Protein AF-A0A0G1FGT7-F1 (afdb_monomer_lite)

Structure (mmCIF, N/CA/C/O backbone):
data_AF-A0A0G1FGT7-F1
#
_entry.id   AF-A0A0G1FGT7-F1
#
loop_
_atom_site.group_PDB
_atom_site.id
_atom_site.type_symbol
_atom_site.label_atom_id
_atom_site.label_alt_id
_atom_site.label_comp_id
_atom_site.label_asym_id
_atom_site.label_entity_id
_atom_site.label_seq_id
_atom_site.pdbx_PDB_ins_code
_atom_site.Cartn_x
_atom_site.Cartn_y
_atom_site.Cartn_z
_atom_site.occupancy
_atom_site.B_iso_or_equiv
_atom_site.auth_seq_id
_atom_site.auth_comp_id
_atom_site.auth_asym_id
_atom_site.auth_atom_id
_atom_site.pdbx_PDB_model_num
ATOM 1 N N . MET A 1 1 ? -38.365 -1.682 56.912 1.00 86.19 1 MET A N 1
ATOM 2 C CA . MET A 1 1 ? -37.722 -0.654 56.055 1.00 86.19 1 MET A CA 1
ATOM 3 C C . MET A 1 1 ? -36.219 -0.851 56.118 1.00 86.19 1 MET A C 1
ATOM 5 O O . MET A 1 1 ? -35.728 -1.116 57.205 1.00 86.19 1 MET A O 1
ATOM 9 N N . LEU A 1 2 ? -35.506 -0.720 54.997 1.00 87.44 2 LEU A N 1
ATOM 10 C CA . LEU A 1 2 ? -34.038 -0.782 54.981 1.00 87.44 2 LEU A CA 1
ATOM 11 C C . LEU A 1 2 ? -33.426 0.443 55.668 1.00 87.44 2 LEU A C 1
ATOM 13 O O . LEU A 1 2 ? -33.824 1.585 55.397 1.00 87.44 2 LEU A O 1
ATOM 17 N N . THR A 1 3 ? -32.420 0.213 56.508 1.00 96.88 3 THR A N 1
ATOM 18 C CA . THR A 1 3 ? -31.651 1.280 57.146 1.00 96.88 3 THR A CA 1
ATOM 19 C C . THR A 1 3 ? -30.732 1.976 56.136 1.00 96.88 3 THR A C 1
ATOM 21 O O . THR A 1 3 ? -30.524 1.527 55.005 1.00 96.88 3 THR A O 1
ATOM 24 N N . LYS A 1 4 ? -30.168 3.127 56.524 1.00 96.81 4 LYS A N 1
ATOM 25 C CA . LYS A 1 4 ? -29.143 3.805 55.712 1.00 96.81 4 LYS A CA 1
ATOM 26 C C . LYS A 1 4 ? -27.888 2.940 55.540 1.00 96.81 4 LYS A C 1
ATOM 28 O O . LYS A 1 4 ? -27.250 3.038 54.495 1.00 96.81 4 LYS A O 1
ATOM 33 N N . ASN A 1 5 ? -27.553 2.120 56.536 1.00 96.44 5 ASN A N 1
ATOM 34 C CA . ASN A 1 5 ? -26.370 1.265 56.507 1.00 96.44 5 ASN A CA 1
ATOM 35 C C . ASN A 1 5 ? -26.583 0.077 55.569 1.00 96.44 5 ASN A C 1
ATOM 37 O O . ASN A 1 5 ? -25.717 -0.170 54.737 1.00 96.44 5 ASN A O 1
ATOM 41 N N . ASP A 1 6 ? -27.768 -0.539 55.592 1.00 96.94 6 ASP A N 1
ATOM 42 C CA . ASP A 1 6 ? -28.112 -1.641 54.681 1.00 96.94 6 ASP A CA 1
ATOM 43 C C . ASP A 1 6 ? -27.976 -1.201 53.215 1.00 96.94 6 ASP A C 1
ATOM 45 O O . ASP A 1 6 ? -27.410 -1.910 52.389 1.00 96.94 6 ASP A O 1
ATOM 49 N N . ARG A 1 7 ? -28.419 0.024 52.887 1.00 96.75 7 ARG A N 1
ATOM 50 C CA . ARG A 1 7 ? -28.265 0.583 51.532 1.00 96.75 7 ARG A CA 1
ATOM 51 C C . ARG A 1 7 ? -26.812 0.872 51.157 1.00 96.75 7 ARG A C 1
ATOM 53 O O . ARG A 1 7 ? -26.460 0.728 49.992 1.00 96.75 7 ARG A O 1
ATOM 60 N N . LYS A 1 8 ? -25.980 1.311 52.108 1.00 96.12 8 LYS A N 1
ATOM 61 C CA . LYS A 1 8 ? -24.548 1.544 51.859 1.00 96.12 8 LYS A CA 1
ATOM 62 C C . LYS A 1 8 ? -23.816 0.233 51.591 1.00 96.12 8 LYS A C 1
ATOM 64 O O . LYS A 1 8 ? -23.033 0.193 50.648 1.00 96.12 8 LYS A O 1
ATOM 69 N N . GLN A 1 9 ? -24.102 -0.803 52.380 1.00 96.12 9 GLN A N 1
ATOM 70 C CA . GLN A 1 9 ? -23.504 -2.122 52.196 1.00 96.12 9 GLN A CA 1
ATOM 71 C C . GLN A 1 9 ? -23.885 -2.703 50.833 1.00 96.12 9 GLN A C 1
ATOM 73 O O . GLN A 1 9 ? -23.004 -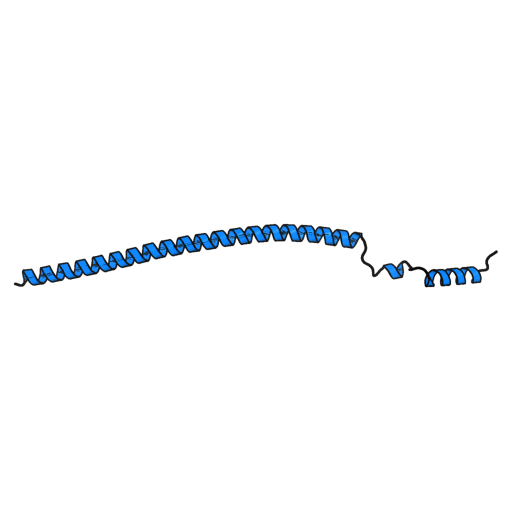3.069 50.068 1.00 96.12 9 GLN A O 1
ATOM 78 N N . LEU A 1 10 ? -25.169 -2.629 50.462 1.00 94.88 10 LEU A N 1
ATOM 79 C CA . LEU A 1 10 ? -25.634 -3.095 49.156 1.00 94.88 10 LEU A CA 1
ATOM 80 C C . LEU A 1 10 ? -24.878 -2.419 47.995 1.00 94.88 10 LEU A C 1
ATOM 82 O O . LEU A 1 10 ? -24.477 -3.080 47.047 1.00 94.88 10 LEU A O 1
ATOM 86 N N . ILE A 1 11 ? -24.646 -1.102 48.065 1.00 93.44 11 ILE A N 1
ATOM 87 C CA . ILE A 1 11 ? -23.888 -0.376 47.030 1.00 93.44 11 ILE A CA 1
ATOM 88 C C . ILE A 1 11 ? -22.422 -0.834 46.972 1.00 93.44 11 ILE A C 1
ATOM 90 O O . ILE A 1 11 ? -21.854 -0.870 45.881 1.00 93.44 11 ILE A O 1
ATOM 94 N N . ALA A 1 12 ? -21.802 -1.146 48.113 1.00 93.44 12 ALA A N 1
ATOM 95 C CA . ALA A 1 12 ? -20.433 -1.658 48.157 1.00 93.44 12 ALA A CA 1
ATOM 96 C C . ALA A 1 12 ? -20.345 -3.050 47.513 1.00 93.44 12 ALA A C 1
ATOM 98 O O . ALA A 1 12 ? -19.538 -3.238 46.606 1.00 93.44 12 ALA A O 1
ATOM 99 N N . ASP A 1 13 ? -21.248 -3.959 47.886 1.00 94.69 13 ASP A N 1
ATOM 100 C CA . ASP A 1 13 ? -21.303 -5.322 47.348 1.00 94.69 13 ASP A CA 1
ATOM 101 C C . ASP A 1 13 ? -21.544 -5.311 45.826 1.00 94.69 13 ASP A C 1
ATOM 103 O O . ASP A 1 13 ? -20.900 -6.034 45.067 1.00 94.69 13 ASP A O 1
ATOM 107 N N . PHE A 1 14 ? -22.419 -4.421 45.336 1.00 94.38 14 PHE A N 1
ATOM 108 C CA . PHE A 1 14 ? -22.644 -4.253 43.896 1.00 94.38 14 PHE A CA 1
ATOM 109 C C . PHE A 1 14 ? -21.392 -3.777 43.144 1.00 94.38 14 PHE A C 1
ATOM 111 O O . PHE A 1 14 ? -21.194 -4.185 42.002 1.00 94.38 14 PHE A O 1
ATOM 118 N N . LYS A 1 15 ? -20.555 -2.925 43.750 1.00 94.12 15 LYS A N 1
ATOM 119 C CA . LYS A 1 15 ? -19.309 -2.446 43.127 1.00 94.12 15 LYS A CA 1
ATOM 120 C C . LYS A 1 15 ? -18.206 -3.501 43.101 1.00 94.12 15 LYS A C 1
ATOM 122 O O . LYS A 1 15 ? -17.375 -3.446 42.205 1.00 94.12 15 LYS A O 1
ATOM 127 N N . GLU A 1 16 ? -18.179 -4.430 44.056 1.00 94.19 16 GLU A N 1
ATOM 128 C CA . GLU A 1 16 ? -17.233 -5.556 44.011 1.00 94.19 16 GLU A CA 1
ATOM 129 C C . GLU A 1 16 ? -17.569 -6.548 42.892 1.00 94.19 16 GLU A C 1
ATOM 131 O O . GLU A 1 16 ? -16.667 -7.128 42.292 1.00 94.19 16 GLU A O 1
ATOM 136 N N . VAL A 1 17 ? -18.857 -6.741 42.595 1.00 95.56 17 VAL A N 1
ATOM 137 C CA . VAL A 1 17 ? -19.306 -7.748 41.620 1.00 95.56 17 VAL A CA 1
ATOM 138 C C . VAL A 1 17 ? -19.434 -7.184 40.200 1.00 95.56 17 VAL A C 1
ATOM 140 O O . VAL A 1 17 ? -19.208 -7.909 39.230 1.00 95.56 17 VAL A O 1
ATOM 143 N N . PHE A 1 18 ? -19.797 -5.906 40.047 1.00 94.31 18 PHE A N 1
ATOM 144 C CA . PHE A 1 18 ? -20.051 -5.289 38.743 1.00 94.31 18 PHE A CA 1
ATOM 145 C C . PHE A 1 18 ? -19.080 -4.153 38.426 1.00 94.31 18 PHE A C 1
ATOM 147 O O . PHE A 1 18 ? -18.833 -3.274 39.248 1.00 94.31 18 PHE A O 1
ATOM 154 N N . ALA A 1 19 ? -18.629 -4.111 37.169 1.00 92.62 19 ALA A N 1
ATOM 155 C CA . ALA A 1 19 ? -17.869 -2.986 36.640 1.00 92.62 19 ALA A CA 1
ATOM 156 C C . ALA A 1 19 ? -18.692 -1.687 36.668 1.00 92.62 19 ALA A C 1
ATOM 158 O O . ALA A 1 19 ? -19.875 -1.642 36.313 1.00 92.62 19 ALA A O 1
ATOM 159 N N . THR A 1 20 ? -18.034 -0.606 37.055 1.00 92.00 20 THR A N 1
ATOM 160 C CA . THR A 1 20 ? -18.560 0.753 37.068 1.00 92.00 20 THR A CA 1
ATOM 161 C C . THR A 1 20 ? -18.296 1.458 35.736 1.00 92.00 20 THR A C 1
ATOM 163 O O . THR A 1 20 ? -17.559 0.986 34.871 1.00 92.00 20 THR A O 1
ATOM 166 N N . LYS A 1 21 ? -18.882 2.647 35.554 1.00 91.62 21 LYS A N 1
ATOM 167 C CA . LYS A 1 21 ? -18.593 3.481 34.376 1.00 91.62 21 LYS A CA 1
ATOM 168 C C . LYS A 1 21 ? -17.122 3.885 34.289 1.00 91.62 21 LYS A C 1
ATOM 170 O O . LYS A 1 21 ? -16.627 4.061 33.181 1.00 91.62 21 LYS A O 1
ATOM 175 N N . ASP A 1 22 ? -16.455 4.061 35.428 1.00 93.00 22 ASP A N 1
ATOM 176 C CA . ASP A 1 22 ? -15.050 4.462 35.460 1.00 93.00 22 ASP A CA 1
ATOM 177 C C . ASP A 1 22 ? -14.137 3.329 34.981 1.00 93.00 22 ASP A C 1
ATOM 179 O O . ASP A 1 22 ? -13.211 3.595 34.218 1.00 93.00 22 ASP A O 1
ATOM 183 N N . ASP A 1 23 ? -14.473 2.075 35.301 1.00 93.56 23 ASP A N 1
ATOM 184 C CA . ASP A 1 23 ? -13.734 0.891 34.837 1.00 93.56 23 ASP A CA 1
ATOM 185 C C . ASP A 1 23 ? -13.754 0.756 33.306 1.00 93.56 23 ASP A C 1
ATOM 187 O O . ASP A 1 23 ? -12.815 0.244 32.700 1.00 93.56 23 ASP A O 1
ATOM 191 N N . LEU A 1 24 ? -14.809 1.261 32.658 1.00 95.25 24 LEU A N 1
ATOM 192 C CA . LEU A 1 24 ? -14.988 1.177 31.208 1.00 95.25 24 LEU A CA 1
ATOM 193 C C . LEU A 1 24 ? -14.297 2.305 30.426 1.00 95.25 24 LEU A C 1
ATOM 195 O O . LEU A 1 24 ? -14.160 2.186 29.210 1.00 95.25 24 LEU A O 1
ATOM 199 N N . LYS A 1 25 ? -13.846 3.388 31.078 1.00 93.38 25 LYS A N 1
ATOM 200 C CA . LYS A 1 25 ? -13.276 4.569 30.391 1.00 93.38 25 LYS A CA 1
ATOM 201 C C . LYS A 1 25 ? -12.017 4.266 29.580 1.00 93.38 25 LYS A C 1
ATOM 203 O O . LYS A 1 25 ? -11.764 4.939 28.588 1.00 93.38 25 LYS A O 1
ATOM 208 N N . ASN A 1 26 ? -11.244 3.269 30.001 1.00 94.75 26 ASN A N 1
ATOM 209 C CA . ASN A 1 26 ? -9.988 2.898 29.349 1.00 94.75 26 ASN A CA 1
ATOM 210 C C . ASN A 1 26 ? -10.186 1.933 28.169 1.00 94.75 26 ASN A C 1
ATOM 212 O O . ASN A 1 26 ? -9.218 1.587 27.495 1.00 94.75 26 ASN A O 1
ATOM 216 N N . PHE A 1 27 ? -11.417 1.478 27.919 1.00 95.44 27 PHE A N 1
ATOM 217 C CA . PHE A 1 27 ? -11.714 0.566 26.824 1.00 95.44 27 PHE A CA 1
ATOM 218 C C . PHE A 1 27 ? -12.126 1.323 25.567 1.00 95.44 27 PHE A C 1
ATOM 220 O O . PHE A 1 27 ? -12.922 2.260 25.597 1.00 95.44 27 PHE A O 1
ATOM 227 N N . THR A 1 28 ? -11.624 0.846 24.435 1.00 94.06 28 THR A N 1
ATOM 228 C CA . THR A 1 28 ? -12.059 1.287 23.113 1.00 94.06 28 THR A CA 1
ATOM 229 C C . THR A 1 28 ? -13.535 0.958 22.892 1.00 94.06 28 THR A C 1
ATOM 231 O O . THR A 1 28 ? -14.014 -0.131 23.218 1.00 94.06 28 THR A O 1
ATOM 234 N N . THR A 1 29 ? -14.264 1.891 22.289 1.00 96.00 29 THR A N 1
ATOM 235 C CA . THR A 1 29 ? -15.683 1.738 21.983 1.00 96.00 29 THR A CA 1
ATOM 236 C C . THR A 1 29 ? -15.906 1.142 20.593 1.00 96.00 29 THR A C 1
ATOM 238 O O . THR A 1 29 ? -15.034 1.125 19.722 1.00 96.00 29 THR A O 1
ATOM 241 N N . LYS A 1 30 ? -17.139 0.701 20.324 1.00 96.88 30 LYS A N 1
ATOM 242 C CA . LYS A 1 30 ? -17.545 0.291 18.969 1.00 96.88 30 LYS A CA 1
ATOM 243 C C . LYS A 1 30 ? -17.433 1.432 17.949 1.00 96.88 30 LYS A C 1
ATOM 245 O O . LYS A 1 30 ? -17.242 1.155 16.767 1.00 96.88 30 LYS A O 1
ATOM 250 N N . GLY A 1 31 ? -17.584 2.684 18.392 1.00 97.56 31 GLY A N 1
ATOM 251 C CA . GLY A 1 31 ? -17.440 3.866 17.542 1.00 97.56 31 GLY A CA 1
ATOM 252 C C . GLY A 1 31 ? -16.004 4.023 17.056 1.00 97.56 31 GLY A C 1
ATOM 253 O O . GLY A 1 31 ? -15.780 4.109 15.853 1.00 97.56 31 GLY A O 1
ATOM 254 N N . ASP A 1 32 ? -15.044 3.924 17.973 1.00 96.81 32 ASP A N 1
ATOM 255 C CA . ASP A 1 32 ? -13.614 4.018 17.660 1.00 96.81 32 ASP A CA 1
ATOM 256 C C . ASP A 1 32 ? -13.191 2.940 16.651 1.00 96.81 32 ASP A C 1
ATOM 258 O O . ASP A 1 32 ? -12.529 3.226 15.654 1.00 96.81 32 ASP A O 1
ATOM 262 N N . LEU A 1 33 ? -13.656 1.699 16.845 1.00 98.00 33 LEU A N 1
ATOM 263 C CA . LEU A 1 33 ? -13.381 0.598 15.915 1.00 98.00 33 LEU A CA 1
ATOM 264 C C . LEU A 1 33 ? -14.014 0.808 14.532 1.00 98.00 33 LEU A C 1
ATOM 266 O O . LEU A 1 33 ? -13.471 0.337 13.532 1.00 98.00 33 LEU A O 1
ATOM 270 N N . LYS A 1 34 ? -15.161 1.494 14.452 1.00 98.06 34 LYS A N 1
ATOM 271 C CA . LYS A 1 34 ? -15.788 1.836 13.170 1.00 98.06 34 LYS A CA 1
ATOM 272 C C . LYS A 1 34 ? -14.940 2.854 12.412 1.00 98.06 34 LYS A C 1
ATOM 274 O O . LYS A 1 34 ? -14.693 2.635 11.231 1.00 98.06 34 LYS A O 1
ATOM 279 N N . THR A 1 35 ? -14.453 3.889 13.094 1.00 98.12 35 THR A N 1
ATOM 280 C CA . THR A 1 35 ? -13.549 4.887 12.508 1.00 98.12 35 THR A CA 1
ATOM 281 C C . THR A 1 35 ? -12.273 4.229 11.992 1.00 98.12 35 THR A C 1
ATOM 283 O O . THR A 1 35 ? -11.981 4.340 10.807 1.00 98.12 35 THR A O 1
ATOM 286 N N . ILE A 1 36 ? -11.601 3.413 12.817 1.00 98.31 36 ILE A N 1
ATOM 287 C CA . ILE A 1 36 ? -10.400 2.665 12.398 1.00 98.31 36 ILE A CA 1
ATOM 288 C C . ILE A 1 36 ? -10.693 1.798 11.167 1.00 98.31 36 ILE A C 1
ATOM 290 O O . ILE A 1 36 ? -9.898 1.733 10.233 1.00 98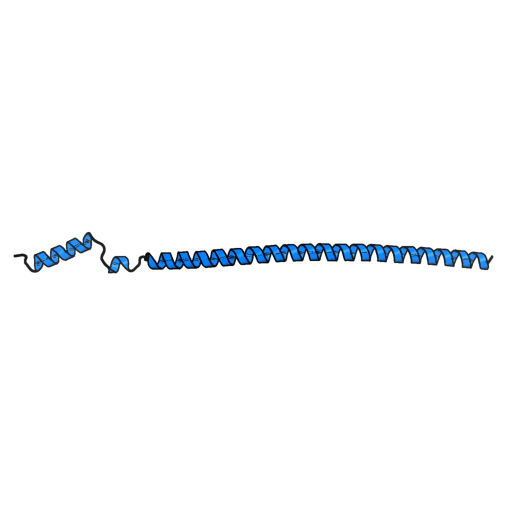.31 36 ILE A O 1
ATOM 294 N N . LYS A 1 37 ? -11.845 1.119 11.133 1.00 98.25 37 LYS A N 1
ATOM 295 C CA . LYS A 1 37 ? -12.237 0.293 9.985 1.00 98.25 37 LYS A CA 1
ATOM 296 C C . LYS A 1 37 ? -12.424 1.118 8.713 1.00 98.25 37 LYS A C 1
ATOM 298 O O . LYS A 1 37 ? -12.095 0.625 7.634 1.00 98.25 37 LYS A O 1
ATOM 303 N N . ASP A 1 38 ? -12.998 2.309 8.816 1.00 98.38 38 ASP A N 1
ATOM 304 C CA . ASP A 1 38 ? -13.221 3.178 7.666 1.00 98.38 38 ASP A CA 1
ATOM 305 C C . ASP A 1 38 ? -11.900 3.796 7.176 1.00 98.38 38 ASP A C 1
ATOM 307 O O . ASP A 1 38 ? -11.627 3.724 5.976 1.00 98.38 38 ASP A O 1
ATOM 311 N N . ASP A 1 39 ? -11.012 4.218 8.079 1.00 98.56 39 ASP A N 1
ATOM 312 C CA . ASP A 1 39 ? -9.649 4.660 7.742 1.00 98.56 39 ASP A CA 1
ATOM 313 C C . ASP A 1 39 ? -8.853 3.551 7.036 1.00 98.56 39 ASP A C 1
ATOM 315 O O . ASP A 1 39 ? -8.230 3.774 5.997 1.00 98.56 39 ASP A O 1
ATOM 319 N N . LEU A 1 40 ? -8.938 2.308 7.525 1.00 98.75 40 LEU A N 1
ATOM 320 C CA . LEU A 1 40 ? -8.285 1.158 6.890 1.00 98.75 40 LEU A CA 1
ATOM 321 C C . LEU A 1 40 ? -8.812 0.872 5.476 1.00 98.75 40 LEU A C 1
ATOM 323 O O . LEU A 1 40 ? -8.053 0.399 4.626 1.00 98.75 40 LEU A O 1
ATOM 327 N N . LYS A 1 41 ? -10.092 1.144 5.187 1.00 98.56 41 LYS A N 1
ATOM 328 C CA . LYS A 1 41 ? -10.620 1.025 3.815 1.00 98.56 41 LYS A CA 1
ATOM 329 C C . LYS A 1 41 ? -10.035 2.096 2.904 1.00 98.56 41 LYS A C 1
ATOM 331 O O . LYS A 1 41 ? -9.704 1.776 1.766 1.00 98.56 41 LYS A O 1
ATOM 336 N N . ILE A 1 42 ? -9.913 3.330 3.393 1.00 98.56 42 ILE A N 1
ATOM 337 C CA . ILE A 1 42 ? -9.314 4.438 2.639 1.00 98.56 42 ILE A CA 1
ATOM 338 C C . ILE A 1 42 ? -7.861 4.092 2.307 1.00 98.56 42 ILE A C 1
ATOM 340 O O . ILE A 1 42 ? -7.511 4.024 1.132 1.00 98.56 42 ILE A O 1
ATOM 344 N N . ILE A 1 43 ? -7.069 3.706 3.313 1.00 98.75 43 ILE A N 1
ATOM 345 C CA . ILE A 1 43 ? -5.667 3.295 3.132 1.00 98.75 43 ILE A CA 1
ATOM 346 C C . ILE A 1 43 ? -5.547 2.150 2.118 1.00 98.75 43 ILE A C 1
ATOM 348 O O . ILE A 1 43 ? -4.655 2.148 1.271 1.00 98.75 43 ILE A O 1
ATOM 352 N N . LYS A 1 44 ? -6.453 1.166 2.164 1.00 98.69 44 LYS A N 1
ATOM 353 C CA . LYS A 1 44 ? -6.462 0.056 1.200 1.00 98.69 44 LYS A CA 1
ATOM 354 C C . LYS A 1 44 ? -6.717 0.531 -0.235 1.00 98.69 44 LYS A C 1
ATOM 356 O O . LYS A 1 44 ? -6.110 -0.002 -1.169 1.00 98.69 44 LYS A O 1
ATOM 361 N N . ASN A 1 45 ? -7.617 1.493 -0.419 1.00 98.62 45 ASN A N 1
ATOM 362 C CA . ASN A 1 45 ? -7.911 2.062 -1.731 1.00 98.62 45 ASN A CA 1
ATOM 363 C C . ASN A 1 45 ? -6.712 2.858 -2.257 1.00 98.62 45 ASN A C 1
ATOM 365 O O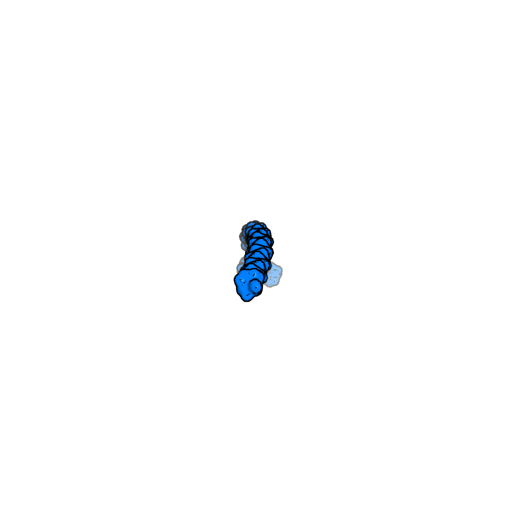 . ASN A 1 45 ? -6.272 2.599 -3.376 1.00 98.62 45 ASN A O 1
ATOM 369 N N . ASP A 1 46 ? -6.123 3.725 -1.434 1.00 98.75 46 ASP A N 1
ATOM 370 C CA . ASP A 1 46 ? -4.940 4.513 -1.800 1.00 98.75 46 ASP A CA 1
ATOM 371 C C . ASP A 1 46 ? -3.763 3.606 -2.176 1.00 98.75 46 ASP A C 1
ATOM 373 O O . ASP A 1 46 ? -3.119 3.790 -3.208 1.00 98.75 46 ASP A O 1
ATOM 377 N N . LEU A 1 47 ? -3.536 2.537 -1.408 1.00 98.81 47 LEU A N 1
ATOM 378 C CA . LEU A 1 47 ? -2.492 1.555 -1.705 1.00 98.81 47 LEU A CA 1
ATOM 379 C C . LEU A 1 47 ? -2.747 0.805 -3.024 1.00 98.81 47 LEU A C 1
ATOM 381 O O . LEU A 1 47 ? -1.803 0.418 -3.715 1.00 98.81 47 LEU A O 1
ATOM 385 N N . THR A 1 48 ? -4.012 0.620 -3.405 1.00 98.62 48 THR A N 1
ATOM 386 C CA . THR A 1 48 ? -4.376 0.048 -4.710 1.00 98.62 48 THR A CA 1
ATOM 387 C C . THR A 1 48 ? -4.035 1.012 -5.849 1.00 98.62 48 THR A C 1
ATOM 389 O O . THR A 1 48 ? -3.499 0.573 -6.866 1.00 98.62 48 THR A O 1
ATOM 392 N N . VAL A 1 49 ? -4.274 2.316 -5.673 1.00 98.75 49 VAL A N 1
ATOM 393 C CA . VAL A 1 49 ? -3.890 3.351 -6.648 1.00 98.75 49 VAL A CA 1
ATOM 394 C C . VAL A 1 49 ? -2.372 3.394 -6.816 1.00 98.75 49 VAL A C 1
ATOM 396 O O . VAL A 1 49 ? -1.881 3.223 -7.931 1.00 98.75 49 VAL A O 1
ATOM 399 N N . VAL A 1 50 ? -1.626 3.496 -5.712 1.00 98.88 50 VAL A N 1
ATOM 400 C CA . VAL A 1 50 ? -0.153 3.523 -5.732 1.00 98.88 50 VAL A CA 1
ATOM 401 C C . VAL A 1 50 ? 0.416 2.279 -6.417 1.00 98.88 50 VAL A C 1
ATOM 403 O O . VAL A 1 50 ? 1.341 2.370 -7.223 1.00 98.88 50 VAL A O 1
ATOM 406 N N . LYS A 1 51 ? -0.151 1.095 -6.156 1.00 98.81 51 LYS A N 1
ATOM 407 C CA . LYS A 1 51 ? 0.266 -0.146 -6.823 1.00 98.81 51 LYS A CA 1
ATOM 408 C C . LYS A 1 51 ? 0.117 -0.067 -8.347 1.00 98.81 51 LYS A C 1
ATOM 410 O O . LYS A 1 51 ? 0.997 -0.545 -9.070 1.00 98.81 51 LYS A O 1
ATOM 415 N N . ASN A 1 52 ? -0.980 0.508 -8.832 1.00 98.75 52 ASN A N 1
ATOM 416 C CA . ASN A 1 52 ? -1.218 0.662 -10.265 1.00 98.75 52 ASN A CA 1
ATOM 417 C C . ASN A 1 52 ? -0.230 1.663 -10.878 1.00 98.75 52 ASN A C 1
ATOM 419 O O . ASN A 1 52 ? 0.414 1.340 -11.871 1.00 98.75 52 ASN A O 1
ATOM 423 N N . GLU A 1 53 ? -0.016 2.815 -10.241 1.00 98.88 53 GLU A N 1
ATOM 424 C CA . GLU A 1 53 ? 0.949 3.821 -10.708 1.00 98.88 53 GLU A CA 1
ATOM 425 C C . GLU A 1 53 ? 2.381 3.275 -10.773 1.00 98.88 53 GLU A C 1
ATOM 427 O O . GLU A 1 53 ? 3.090 3.480 -11.758 1.00 98.88 53 GLU A O 1
ATOM 432 N N . VAL A 1 54 ? 2.807 2.511 -9.763 1.00 98.81 54 VAL A N 1
ATOM 433 C CA . VAL A 1 54 ? 4.120 1.845 -9.762 1.00 98.81 54 VAL A CA 1
ATOM 434 C C . VAL A 1 54 ? 4.225 0.818 -10.894 1.00 98.81 54 VAL A C 1
ATOM 436 O O . VAL A 1 54 ? 5.282 0.687 -11.517 1.00 98.81 54 VAL A O 1
ATOM 439 N N . THR A 1 55 ? 3.138 0.106 -11.198 1.00 98.75 55 THR A N 1
ATOM 440 C CA . THR A 1 55 ? 3.087 -0.840 -12.325 1.00 98.75 55 THR A CA 1
ATOM 441 C C . THR A 1 55 ? 3.235 -0.113 -13.666 1.00 98.75 55 THR A C 1
ATOM 443 O O . THR A 1 55 ? 4.020 -0.542 -14.516 1.00 98.75 55 THR A O 1
ATOM 446 N N . ASP A 1 56 ? 2.571 1.030 -13.827 1.00 98.81 56 ASP A N 1
ATOM 447 C CA . ASP A 1 56 ? 2.684 1.885 -15.011 1.00 98.81 56 ASP A CA 1
ATOM 448 C C . ASP A 1 56 ? 4.092 2.463 -15.174 1.00 98.81 56 ASP A C 1
ATOM 450 O O . ASP A 1 56 ? 4.655 2.444 -16.272 1.00 98.81 56 ASP A O 1
ATOM 454 N N . ILE A 1 57 ? 4.698 2.943 -14.085 1.00 98.81 57 ILE A N 1
ATOM 455 C CA . ILE A 1 57 ? 6.080 3.436 -14.086 1.00 98.81 57 ILE A CA 1
ATOM 456 C C . ILE A 1 57 ? 7.032 2.322 -14.517 1.00 98.81 57 ILE A C 1
ATOM 458 O O . ILE A 1 57 ? 7.875 2.544 -15.384 1.00 98.81 57 ILE A O 1
ATOM 462 N N . LYS A 1 58 ? 6.871 1.108 -13.980 1.00 98.81 58 LYS A N 1
ATOM 463 C CA . LYS A 1 58 ? 7.685 -0.048 -14.373 1.00 98.81 58 LYS A CA 1
ATOM 464 C C . LYS A 1 58 ? 7.588 -0.327 -15.875 1.00 98.81 58 LYS A C 1
ATOM 466 O O . LYS A 1 58 ? 8.609 -0.555 -16.519 1.00 98.81 58 LYS A O 1
ATOM 471 N N . SER A 1 59 ? 6.382 -0.263 -16.442 1.00 98.81 59 SER A N 1
ATOM 472 C CA . SER A 1 59 ? 6.168 -0.414 -17.887 1.00 98.81 59 SER A CA 1
ATOM 473 C C . SER A 1 59 ? 6.882 0.683 -18.688 1.00 98.81 59 SER A C 1
ATOM 475 O O . SER A 1 59 ? 7.639 0.389 -19.613 1.00 98.81 59 SER A O 1
ATOM 477 N N . LYS A 1 60 ? 6.732 1.952 -18.286 1.00 98.81 60 LYS A N 1
ATOM 478 C CA . LYS A 1 60 ? 7.398 3.094 -18.938 1.00 98.81 60 LYS A CA 1
ATOM 479 C C . LYS A 1 60 ? 8.923 2.989 -18.882 1.00 98.81 60 LYS A C 1
ATOM 481 O O . LYS A 1 60 ? 9.579 3.247 -19.887 1.00 98.81 60 LYS A O 1
ATOM 486 N N . VAL A 1 61 ? 9.482 2.569 -17.746 1.00 98.69 61 VAL A N 1
ATOM 487 C CA . VAL A 1 61 ? 10.928 2.344 -17.579 1.00 98.69 61 VAL A CA 1
ATOM 488 C C . VAL A 1 61 ? 11.419 1.227 -18.500 1.00 98.69 61 VAL A C 1
ATOM 490 O O . VAL A 1 61 ? 12.424 1.406 -19.183 1.00 98.69 61 VAL A O 1
ATOM 493 N N . ASN A 1 62 ? 10.693 0.110 -18.589 1.00 98.62 62 ASN A N 1
ATOM 494 C CA . ASN A 1 62 ? 11.040 -0.976 -19.508 1.00 98.62 62 ASN A CA 1
ATOM 495 C C . ASN A 1 62 ? 10.996 -0.525 -20.976 1.00 98.62 62 ASN A C 1
ATOM 497 O O . ASN A 1 62 ? 11.908 -0.831 -21.742 1.00 98.62 62 ASN A O 1
ATOM 501 N N . ASN A 1 63 ? 9.976 0.243 -21.362 1.00 98.50 63 ASN A N 1
ATOM 502 C CA . ASN A 1 63 ? 9.870 0.791 -22.714 1.00 98.50 63 ASN A CA 1
ATOM 503 C C . ASN A 1 63 ? 11.023 1.754 -23.022 1.00 98.50 63 ASN A C 1
ATOM 505 O O . ASN A 1 63 ? 11.611 1.684 -24.099 1.00 98.50 63 ASN A O 1
ATOM 509 N N . PHE A 1 64 ? 11.391 2.614 -22.068 1.00 98.62 64 PHE A N 1
ATOM 510 C CA . PHE A 1 64 ? 12.539 3.508 -22.205 1.00 98.62 64 PHE A CA 1
ATOM 511 C C . PHE A 1 64 ? 13.854 2.732 -22.361 1.00 98.62 64 PHE A C 1
ATOM 513 O O . PHE A 1 64 ? 14.665 3.054 -23.232 1.00 98.62 64 PHE A O 1
ATOM 520 N N . TYR A 1 65 ? 14.049 1.673 -21.572 1.00 98.44 65 TYR A N 1
ATOM 521 C CA . TYR A 1 65 ? 15.207 0.792 -21.707 1.00 98.44 65 TYR A CA 1
ATOM 522 C C . TYR A 1 65 ? 15.258 0.142 -23.096 1.00 98.44 65 TYR A C 1
ATOM 524 O O . TYR A 1 65 ? 16.279 0.215 -23.773 1.00 98.44 65 TYR A O 1
ATOM 532 N N . SER A 1 66 ? 14.140 -0.413 -23.571 1.00 98.38 66 SER A N 1
ATOM 533 C CA . SER A 1 66 ? 14.056 -1.010 -24.909 1.00 98.38 66 SER A CA 1
ATOM 534 C C . SER A 1 66 ? 14.359 0.004 -26.016 1.00 98.38 66 SER A C 1
ATOM 536 O O . SER A 1 66 ? 15.085 -0.311 -26.961 1.00 98.38 66 SER A O 1
ATOM 538 N N . PHE A 1 67 ? 13.821 1.221 -25.906 1.00 98.31 67 PHE A N 1
ATOM 539 C CA . PHE A 1 67 ? 14.058 2.291 -26.872 1.00 98.31 67 PHE A CA 1
ATOM 540 C C . PHE A 1 67 ? 15.536 2.685 -26.921 1.00 98.31 67 PHE A C 1
ATOM 542 O O . PHE A 1 67 ? 16.131 2.715 -27.997 1.00 98.31 67 PHE A O 1
ATOM 549 N N . THR A 1 68 ? 16.143 2.948 -25.762 1.00 97.19 68 THR A N 1
ATOM 550 C CA . THR A 1 68 ? 17.547 3.373 -25.693 1.00 97.19 68 THR A CA 1
ATOM 551 C C . THR A 1 68 ? 18.500 2.266 -26.134 1.00 97.19 68 THR A C 1
ATOM 553 O O . THR A 1 68 ? 19.415 2.544 -26.903 1.00 97.19 68 THR A O 1
ATOM 556 N N . LEU A 1 69 ? 18.258 1.008 -25.749 1.00 98.06 69 LEU A N 1
ATOM 557 C CA . LEU A 1 69 ? 19.048 -0.136 -26.214 1.00 98.06 69 LEU A CA 1
ATOM 558 C C . LEU A 1 69 ? 18.984 -0.289 -27.741 1.00 98.06 69 LEU A C 1
ATOM 560 O O . LEU A 1 69 ? 20.015 -0.478 -28.382 1.00 98.06 69 LEU A O 1
ATOM 564 N N . THR A 1 70 ? 17.794 -0.138 -28.331 1.00 98.38 70 THR A N 1
ATOM 565 C CA . THR A 1 70 ? 17.613 -0.165 -29.793 1.00 98.38 70 THR A CA 1
ATOM 566 C C . THR A 1 70 ? 18.376 0.977 -30.465 1.00 98.38 70 THR A C 1
ATOM 568 O O . THR A 1 70 ? 19.103 0.759 -31.433 1.00 98.38 70 THR A O 1
ATOM 571 N N . ALA A 1 71 ? 18.257 2.196 -29.930 1.00 98.19 71 ALA A N 1
ATOM 572 C CA . ALA A 1 71 ? 18.952 3.364 -30.461 1.00 98.19 71 ALA A CA 1
ATOM 573 C C . ALA A 1 71 ? 20.480 3.200 -30.409 1.00 98.19 71 ALA A C 1
ATOM 575 O O . ALA A 1 71 ? 21.164 3.522 -31.381 1.00 98.19 71 ALA A O 1
ATOM 576 N N . PHE A 1 72 ? 21.020 2.655 -29.314 1.00 98.25 72 PHE A N 1
ATOM 577 C CA . PHE A 1 72 ? 22.449 2.363 -29.202 1.00 98.25 72 PHE A CA 1
ATOM 578 C C . PHE A 1 72 ? 22.904 1.250 -30.147 1.00 98.25 72 PHE A C 1
ATOM 580 O O . PHE A 1 72 ? 23.996 1.359 -30.696 1.00 98.25 72 PHE A O 1
ATOM 587 N N . GLY A 1 73 ? 22.074 0.23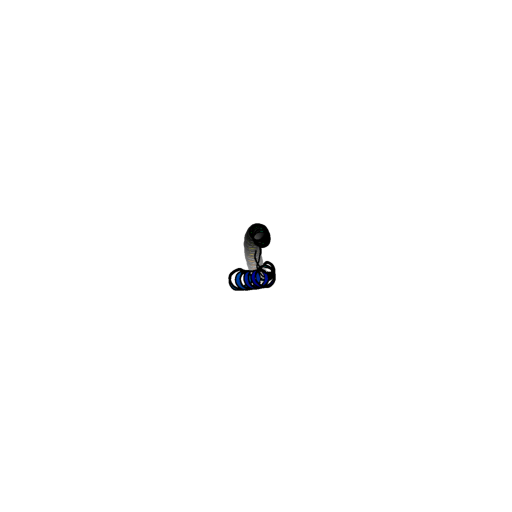0 -30.386 1.00 98.25 73 GLY A N 1
ATOM 588 C CA . GLY A 1 73 ? 22.341 -0.791 -31.403 1.00 98.25 73 GLY A CA 1
ATOM 589 C C . GLY A 1 73 ? 22.514 -0.173 -32.791 1.00 98.25 73 GLY A C 1
ATOM 590 O O . GLY A 1 73 ? 23.562 -0.330 -33.410 1.00 98.25 73 GLY A O 1
ATOM 591 N N . HIS A 1 74 ? 21.550 0.644 -33.226 1.00 98.50 74 HIS A N 1
ATOM 592 C CA . HIS A 1 74 ? 21.651 1.355 -34.504 1.00 98.50 74 HIS A CA 1
ATOM 593 C C . HIS A 1 74 ? 22.873 2.287 -34.574 1.00 98.50 74 HIS A C 1
ATOM 595 O O . HIS A 1 74 ? 23.527 2.373 -35.612 1.00 98.50 74 HIS A O 1
ATOM 601 N N . LEU A 1 75 ? 23.200 2.987 -33.480 1.00 98.44 75 LEU A N 1
ATOM 602 C CA . LEU A 1 75 ? 24.377 3.860 -33.421 1.00 98.44 75 LEU A CA 1
ATOM 603 C C . LEU A 1 75 ? 25.689 3.067 -33.536 1.00 98.44 75 LEU A C 1
ATOM 605 O O . LEU A 1 75 ? 26.626 3.517 -34.199 1.00 98.44 75 LEU A O 1
ATOM 609 N N . PHE A 1 76 ? 25.765 1.897 -32.900 1.00 98.12 76 PHE A N 1
ATOM 610 C CA . PHE A 1 76 ? 26.911 0.997 -32.990 1.00 98.12 76 PHE A CA 1
ATOM 611 C C . PHE A 1 76 ? 27.085 0.462 -34.414 1.00 98.12 76 PHE A C 1
ATOM 613 O O . PHE A 1 76 ? 28.185 0.537 -34.965 1.00 98.12 76 PHE A O 1
ATOM 620 N N . ASP A 1 77 ? 25.998 0.012 -35.042 1.00 98.00 77 ASP A N 1
ATOM 621 C CA . ASP A 1 77 ? 26.006 -0.456 -36.430 1.00 98.00 77 ASP A CA 1
ATOM 622 C C . ASP A 1 77 ? 26.453 0.649 -37.390 1.00 98.00 77 ASP A C 1
ATOM 624 O O . ASP A 1 77 ? 27.337 0.434 -38.222 1.00 98.00 77 ASP A O 1
ATOM 628 N N . TRP A 1 78 ? 25.922 1.863 -37.221 1.00 98.31 78 TRP A N 1
ATOM 629 C CA . TRP A 1 78 ? 26.349 3.028 -37.995 1.00 98.31 78 TRP A CA 1
ATOM 630 C C .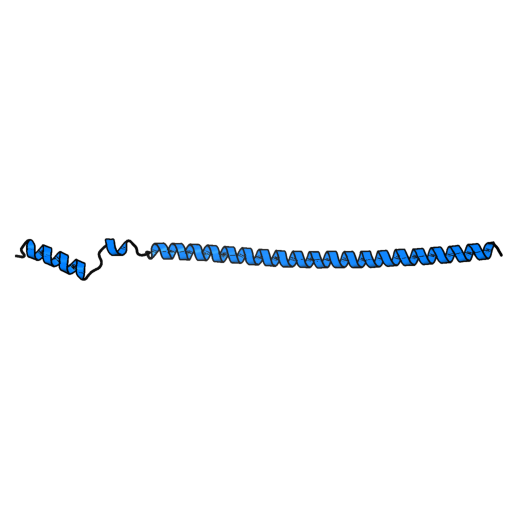 TRP A 1 78 ? 27.838 3.337 -37.801 1.00 98.31 78 TRP A C 1
ATOM 632 O O . TRP A 1 78 ? 28.559 3.567 -38.771 1.00 98.31 78 TRP A O 1
ATOM 642 N N . THR A 1 79 ? 28.326 3.301 -36.559 1.00 98.06 79 THR A N 1
ATOM 643 C CA . THR A 1 79 ? 29.747 3.531 -36.256 1.00 98.06 79 THR A CA 1
ATOM 644 C C . THR A 1 79 ? 30.633 2.501 -36.962 1.00 98.06 79 THR A C 1
ATOM 646 O O . THR A 1 79 ? 31.669 2.854 -37.535 1.00 98.06 79 THR A O 1
ATOM 649 N N . ASN A 1 80 ? 30.214 1.233 -36.976 1.00 97.44 80 ASN A N 1
ATOM 650 C CA . ASN A 1 80 ? 30.922 0.165 -37.676 1.00 97.44 80 ASN A CA 1
ATOM 651 C C . ASN A 1 80 ? 30.924 0.366 -39.196 1.00 97.44 80 ASN A C 1
ATOM 653 O O . ASN A 1 80 ? 31.978 0.210 -39.817 1.00 97.44 80 ASN A O 1
ATOM 657 N N . ASP A 1 81 ? 29.788 0.741 -39.790 1.00 98.25 8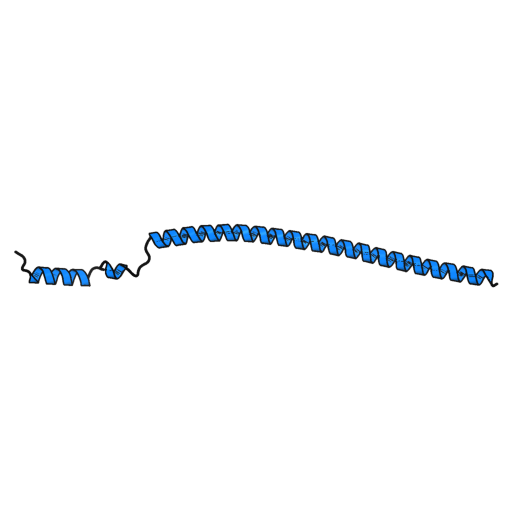1 ASP A N 1
ATOM 658 C CA . ASP A 1 81 ? 29.688 1.040 -41.224 1.00 98.25 81 ASP A CA 1
ATOM 659 C C . ASP A 1 81 ? 30.620 2.197 -41.624 1.00 98.25 81 ASP A C 1
ATOM 661 O O . ASP A 1 81 ? 31.433 2.080 -42.548 1.00 98.25 81 ASP A O 1
ATOM 665 N N . VAL A 1 82 ? 30.614 3.293 -40.857 1.00 96.81 82 VAL A N 1
ATOM 666 C CA . VAL A 1 82 ? 31.529 4.424 -41.074 1.00 96.81 82 VAL A CA 1
ATOM 667 C C . VAL A 1 82 ? 32.990 3.971 -41.009 1.00 96.81 82 VAL A C 1
ATOM 669 O O . VAL A 1 82 ? 33.779 4.303 -41.896 1.00 96.81 82 VAL A O 1
ATOM 672 N N . ASN A 1 83 ? 33.365 3.172 -40.010 1.00 96.69 83 ASN A N 1
ATOM 673 C CA . ASN A 1 83 ? 34.737 2.686 -39.877 1.00 96.69 83 ASN A CA 1
ATOM 674 C C . ASN A 1 83 ? 35.163 1.800 -41.067 1.00 96.69 83 ASN A C 1
ATOM 676 O O . ASN A 1 83 ? 36.247 1.977 -41.633 1.00 96.69 83 ASN A O 1
ATOM 680 N N . GLN A 1 84 ? 34.292 0.888 -41.512 1.00 95.88 84 GLN A N 1
ATOM 681 C CA . GLN A 1 84 ? 34.555 0.035 -42.676 1.00 95.88 84 GLN A CA 1
ATOM 682 C C . GLN A 1 84 ? 34.704 0.855 -43.962 1.00 95.88 84 GLN A C 1
ATOM 684 O O . GLN A 1 84 ? 35.666 0.671 -44.718 1.00 95.88 84 GLN A O 1
ATOM 689 N N . THR A 1 85 ? 33.793 1.801 -44.207 1.00 96.12 85 THR A N 1
ATOM 690 C CA . THR A 1 85 ? 33.829 2.642 -45.412 1.00 96.12 85 THR A CA 1
ATOM 691 C C . THR A 1 85 ? 35.090 3.510 -45.472 1.00 96.12 85 THR A C 1
ATOM 693 O O . THR A 1 85 ? 35.664 3.681 -46.555 1.00 96.12 85 THR A O 1
ATOM 696 N N . LEU A 1 86 ? 35.575 4.023 -44.335 1.00 93.25 86 LEU A N 1
ATOM 697 C CA . LEU A 1 86 ? 36.828 4.779 -44.250 1.00 93.25 86 LEU A CA 1
ATOM 698 C C . LEU A 1 86 ? 38.052 3.909 -44.565 1.00 93.25 86 LEU A C 1
ATOM 700 O O . LEU A 1 86 ? 38.865 4.304 -45.408 1.00 93.25 86 LEU A O 1
ATOM 704 N N . ASN A 1 87 ? 38.150 2.709 -43.985 1.00 92.75 87 ASN A N 1
ATOM 705 C CA . ASN A 1 87 ? 39.237 1.768 -44.282 1.00 92.75 87 ASN A CA 1
ATOM 706 C C . ASN A 1 87 ? 39.280 1.384 -45.772 1.00 92.75 87 ASN A C 1
ATOM 708 O O . ASN A 1 87 ? 40.346 1.372 -46.401 1.00 92.75 87 ASN A O 1
ATOM 712 N N . ILE A 1 88 ? 38.118 1.138 -46.386 1.00 93.00 88 ILE A N 1
ATOM 713 C CA . ILE A 1 88 ? 38.021 0.845 -47.825 1.00 93.00 88 ILE A CA 1
ATOM 714 C C . ILE A 1 88 ? 38.482 2.048 -48.668 1.00 93.00 88 ILE A C 1
ATOM 716 O O . ILE A 1 88 ? 39.165 1.883 -49.682 1.00 93.00 88 ILE A O 1
ATOM 720 N N . LYS A 1 89 ? 38.141 3.281 -48.275 1.00 92.94 89 LYS A N 1
ATOM 721 C CA . LYS A 1 89 ? 38.579 4.489 -48.998 1.00 92.94 89 LYS A CA 1
ATOM 722 C C . LYS A 1 89 ? 40.093 4.702 -48.904 1.00 92.94 89 LYS A C 1
ATOM 724 O O . LYS A 1 89 ? 40.707 5.045 -49.917 1.00 92.94 89 LYS A O 1
ATOM 729 N N . GLN A 1 90 ? 40.699 4.485 -47.735 1.00 90.00 90 GLN A N 1
ATOM 730 C CA . GLN A 1 90 ? 42.150 4.614 -47.552 1.00 90.00 90 GLN A CA 1
ATOM 731 C C . GLN A 1 90 ? 42.924 3.599 -48.405 1.00 90.00 90 GLN A C 1
ATOM 733 O O . GLN A 1 90 ? 43.824 3.981 -49.155 1.00 90.00 90 GLN A O 1
ATOM 738 N N . THR A 1 91 ? 42.514 2.328 -48.382 1.00 88.44 91 THR A N 1
ATOM 739 C CA . THR A 1 91 ? 43.141 1.273 -49.198 1.00 88.44 91 THR A CA 1
ATOM 740 C C . THR A 1 91 ? 43.019 1.546 -50.701 1.00 88.44 91 THR A C 1
ATOM 742 O O . THR A 1 91 ? 44.000 1.403 -51.433 1.00 88.44 91 THR A O 1
ATOM 745 N N . LYS A 1 92 ? 41.857 2.016 -51.186 1.00 90.94 92 LYS A N 1
ATOM 746 C CA . LYS A 1 92 ? 41.680 2.410 -52.599 1.00 90.94 92 LYS A CA 1
ATOM 747 C C . LYS A 1 92 ? 42.582 3.578 -53.012 1.00 90.94 92 LYS A C 1
ATOM 749 O O . LYS A 1 92 ? 43.113 3.559 -54.121 1.00 90.94 92 LYS A O 1
ATOM 754 N N . ARG A 1 93 ? 42.762 4.590 -52.153 1.00 87.56 93 ARG A N 1
ATOM 755 C CA . ARG A 1 93 ? 43.664 5.727 -52.425 1.00 87.56 93 ARG A CA 1
ATOM 756 C C . ARG A 1 93 ? 45.121 5.276 -52.533 1.00 87.56 93 ARG A C 1
ATOM 758 O O . ARG A 1 93 ? 45.772 5.634 -53.509 1.00 87.56 93 ARG A O 1
ATOM 765 N N . SER A 1 94 ? 45.582 4.435 -51.605 1.00 88.06 94 SER A N 1
ATOM 766 C CA . SER A 1 94 ? 46.947 3.887 -51.606 1.00 88.06 94 SER A CA 1
ATOM 767 C C . SER A 1 94 ? 47.278 3.113 -52.893 1.00 88.06 94 SER A C 1
ATOM 769 O O . SER A 1 94 ? 48.322 3.350 -53.500 1.00 88.06 94 SER A O 1
ATOM 771 N N . LYS A 1 95 ? 46.360 2.263 -53.381 1.00 86.69 95 LYS A N 1
ATOM 772 C CA . LYS A 1 95 ? 46.559 1.514 -54.639 1.00 86.69 95 LYS A CA 1
ATOM 773 C C . LYS A 1 95 ? 46.654 2.411 -55.878 1.00 86.69 95 LYS A C 1
ATOM 775 O O . LYS A 1 95 ? 47.404 2.104 -56.798 1.00 86.69 95 LYS A O 1
ATOM 780 N N . ARG A 1 96 ? 45.895 3.513 -55.921 1.00 85.31 96 ARG A N 1
ATOM 781 C CA . ARG A 1 96 ? 45.943 4.467 -57.046 1.00 85.31 96 ARG A CA 1
ATOM 782 C C . ARG A 1 96 ? 47.234 5.279 -57.056 1.00 85.31 96 ARG A C 1
ATOM 784 O O . ARG A 1 96 ? 47.751 5.553 -58.130 1.00 85.31 96 ARG A O 1
ATOM 791 N N . SER A 1 97 ? 47.758 5.666 -55.891 1.00 80.00 97 SER A N 1
ATOM 792 C CA . SER A 1 97 ? 49.034 6.390 -55.832 1.00 80.00 97 SER A CA 1
ATOM 793 C C . SER A 1 97 ? 50.207 5.532 -56.305 1.00 80.00 97 SER A C 1
ATOM 795 O O . SER A 1 97 ? 51.039 6.035 -57.047 1.00 80.00 97 SER A O 1
ATOM 797 N N . SER A 1 98 ? 50.245 4.239 -55.958 1.00 79.38 98 SER A N 1
ATOM 798 C CA . SER A 1 98 ? 51.332 3.342 -56.379 1.00 79.38 98 SER A CA 1
ATOM 799 C C . SER A 1 98 ? 51.321 3.030 -57.880 1.00 79.38 98 SER A C 1
ATOM 801 O O . SER A 1 98 ? 52.377 2.833 -58.473 1.00 79.38 98 SER A O 1
ATOM 803 N N . SER A 1 99 ? 50.141 2.988 -58.511 1.00 76.69 99 SER A N 1
ATOM 804 C CA . SER A 1 99 ? 50.018 2.737 -59.954 1.00 76.69 99 SER A CA 1
ATOM 805 C C . SER A 1 99 ? 50.360 3.946 -60.826 1.00 76.69 99 SER A C 1
ATOM 807 O O . SER A 1 99 ? 50.626 3.771 -62.002 1.00 76.69 99 SER A O 1
ATOM 809 N N . VAL A 1 100 ? 50.286 5.167 -60.285 1.00 76.94 100 VAL A N 1
ATOM 810 C CA . VAL A 1 100 ? 50.628 6.401 -61.022 1.00 76.94 100 VAL A CA 1
ATOM 811 C C . VAL A 1 100 ? 52.132 6.693 -60.962 1.00 76.94 100 VAL A C 1
ATOM 813 O O . VAL A 1 100 ? 52.654 7.384 -61.827 1.00 76.94 100 VAL A O 1
ATOM 816 N N . SER A 1 101 ? 52.830 6.180 -59.947 1.00 73.56 101 SER A N 1
ATOM 817 C CA . SER A 1 101 ? 54.275 6.355 -59.761 1.00 73.56 101 SER A CA 1
ATOM 818 C C . SER A 1 101 ? 55.146 5.271 -60.416 1.00 73.56 101 SER A C 1
ATOM 820 O O . SER A 1 101 ? 56.360 5.321 -60.242 1.00 73.56 101 SER A O 1
ATOM 822 N N . SER A 1 102 ? 54.542 4.277 -61.082 1.00 62.28 102 SER A N 1
ATOM 823 C CA . SER A 1 102 ? 55.226 3.200 -61.826 1.00 62.28 102 SER A CA 1
ATOM 824 C C . SER A 1 102 ? 55.118 3.458 -63.323 1.00 62.28 102 SER A C 1
ATOM 826 O O . SER A 1 102 ? 56.100 3.168 -64.035 1.00 62.28 102 SER A O 1
#

Secondary structure (DSSP, 8-state):
---HHHHHHHHHHHHHHS--TTTTTTSPPHHHHHHHHHHHHHHHHHHHHHHHHHHHHHHHHHHHHHHHHHHHHHHHHHHHHHHHHHHHHHHHHHHHHHHH--

Radius of gyration: 43.95 Å; chains: 1; bounding box: 93×14×119 Å

Organism: NCBI:txid1618436

Sequence (102 aa):
MLTKNDRKQLIADFKEVFATKDDLKNFTTKGDLKTIKDDLKIIKNDLTVVKNEVTDIKSKVNNFYSFTLTAFGHLFDWTNDVNQTLNIKQTKRSKRSSSVSS

Foldseek 3Di:
DDDPVNVVVVVVVCVVVDDDPVNCPPDDDPVNVVVVVVVVVVVVVVVVVVVVVVVVVVVVVVVVVVVVVVVVVVVVVVVVVVVVVVVVVVVVVVVVVVVVVD

pLDDT: mean 94.8, std 6.13, range [62.28, 98.88]